Protein AF-A0A2D6MFE4-F1 (afdb_monomer)

Solvent-accessible surface area (backbone atoms only — not comparable to full-atom values): 4943 Å² total; per-residue (Å²): 134,63,74,39,65,70,48,92,63,66,46,74,39,56,34,72,41,72,51,77,46,80,38,85,75,79,74,43,77,42,83,47,77,44,70,62,74,66,93,62,24,69,59,40,47,75,69,66,36,66,45,77,47,70,53,69,41,50,57,61,60,41,53,50,50,38,64,73,67,67,62,78,79,84,72,76,86,127

Sequence (78 aa):
MNIKTFDDDAFAVDAESYFNFWCCDCNLRHLVVVEAIGNGSDVFKSNGGKIALAFSRDDAATKLSRKADKIVLYKRKQ

Secondary structure (DSSP, 8-state):
--EEESSSS-EEEESEEEEEEEETTTTEEEEEEEE--STTHHHHHHTT-EEEE--EEEHHHHHHHHHHTT----PPP-

pLDDT: mean 77.05, std 15.92, range [40.22, 96.69]

Mean predicted aligned error: 8.68 Å

Structure (mmCIF, N/CA/C/O backbone):
data_AF-A0A2D6MFE4-F1
#
_entry.id   AF-A0A2D6MFE4-F1
#
loop_
_atom_site.group_PDB
_atom_site.id
_atom_site.type_symbol
_atom_site.label_atom_id
_atom_site.label_alt_id
_atom_site.label_comp_id
_atom_site.label_asym_id
_atom_site.label_entity_id
_atom_site.label_seq_id
_atom_site.pdbx_PDB_ins_code
_atom_site.Cartn_x
_atom_site.Cartn_y
_atom_site.Cartn_z
_atom_site.occupancy
_atom_site.B_iso_or_equiv
_atom_site.auth_seq_id
_atom_site.auth_comp_id
_atom_site.auth_asym_id
_atom_site.auth_atom_id
_atom_site.pdbx_PDB_model_num
ATOM 1 N N . MET A 1 1 ? 5.612 10.146 -18.688 1.00 47.28 1 MET A N 1
ATOM 2 C CA . MET A 1 1 ? 5.562 9.389 -17.422 1.00 47.28 1 MET A CA 1
ATOM 3 C C . MET A 1 1 ? 4.538 8.288 -17.635 1.00 47.28 1 MET A C 1
ATOM 5 O O . MET A 1 1 ? 3.402 8.620 -17.940 1.00 47.28 1 MET A O 1
ATOM 9 N N . ASN A 1 2 ? 4.953 7.021 -17.674 1.00 51.56 2 ASN A N 1
ATOM 10 C CA . ASN A 1 2 ? 4.041 5.900 -17.927 1.00 51.56 2 ASN A CA 1
ATOM 11 C C . ASN A 1 2 ? 3.858 5.175 -16.593 1.00 51.56 2 ASN A C 1
ATOM 13 O O . ASN A 1 2 ? 4.637 4.283 -16.265 1.00 51.56 2 ASN A O 1
ATOM 17 N N . ILE A 1 3 ? 2.926 5.677 -15.782 1.00 53.78 3 ILE A N 1
ATOM 18 C CA . ILE A 1 3 ? 2.593 5.089 -14.485 1.00 53.78 3 ILE A CA 1
ATOM 19 C C . ILE A 1 3 ? 1.659 3.922 -14.779 1.00 53.78 3 ILE A C 1
ATOM 21 O O . ILE A 1 3 ? 0.564 4.126 -15.299 1.00 53.78 3 ILE A O 1
ATOM 25 N N . LYS A 1 4 ? 2.114 2.705 -14.489 1.00 52.28 4 LYS A N 1
ATOM 26 C CA . LYS A 1 4 ? 1.283 1.504 -14.571 1.00 52.28 4 LYS A CA 1
ATOM 27 C C . LYS A 1 4 ? 0.984 1.029 -13.156 1.00 52.28 4 LYS A C 1
ATOM 29 O O . LYS A 1 4 ? 1.870 1.068 -12.295 1.00 52.28 4 LYS A O 1
ATOM 34 N N . THR A 1 5 ? -0.252 0.612 -12.915 1.00 52.91 5 THR A N 1
ATOM 35 C CA . THR A 1 5 ? -0.609 -0.176 -11.734 1.00 52.91 5 THR A CA 1
ATOM 36 C C . THR A 1 5 ? 0.313 -1.390 -11.688 1.00 52.91 5 THR A C 1
ATOM 38 O O . THR A 1 5 ? 0.560 -2.042 -12.702 1.00 52.91 5 THR A O 1
ATOM 41 N N . PHE A 1 6 ? 0.976 -1.578 -10.550 1.00 53.75 6 PHE A N 1
ATOM 42 C CA . PHE A 1 6 ? 1.932 -2.665 -10.363 1.00 53.75 6 PHE A CA 1
ATOM 43 C C . PHE A 1 6 ? 1.205 -3.955 -9.963 1.00 53.75 6 PHE A C 1
ATOM 45 O O . PHE A 1 6 ? 1.582 -5.026 -10.427 1.00 53.75 6 PHE A O 1
ATOM 52 N N . ASP A 1 7 ? 0.130 -3.802 -9.188 1.00 58.03 7 ASP A N 1
ATOM 53 C CA . ASP A 1 7 ? -0.981 -4.741 -9.048 1.00 58.03 7 ASP A CA 1
ATOM 54 C C . ASP A 1 7 ? -2.241 -4.021 -9.544 1.00 58.03 7 ASP A C 1
ATOM 56 O O . ASP A 1 7 ? -2.469 -2.864 -9.180 1.00 58.03 7 ASP A O 1
ATOM 60 N N . ASP A 1 8 ? -3.026 -4.670 -10.406 1.00 54.88 8 ASP A N 1
ATOM 61 C CA . ASP A 1 8 ? -4.236 -4.068 -10.990 1.00 54.88 8 ASP A CA 1
ATOM 62 C C . ASP A 1 8 ? -5.369 -3.896 -9.966 1.00 54.88 8 ASP A C 1
ATOM 64 O O . ASP A 1 8 ? -6.261 -3.073 -10.174 1.00 54.88 8 ASP A O 1
ATOM 68 N N . ASP A 1 9 ? -5.282 -4.583 -8.825 1.00 65.69 9 ASP A N 1
ATOM 69 C CA . ASP A 1 9 ? -6.287 -4.534 -7.773 1.00 65.69 9 ASP A CA 1
ATOM 70 C C . ASP A 1 9 ? -5.740 -3.862 -6.511 1.00 65.69 9 ASP A C 1
ATOM 72 O O . ASP A 1 9 ? -4.780 -4.314 -5.881 1.00 65.69 9 ASP A O 1
ATOM 76 N N . ALA A 1 10 ? -6.396 -2.772 -6.107 1.00 78.00 10 ALA A N 1
ATOM 77 C CA . ALA A 1 10 ? -6.229 -2.238 -4.766 1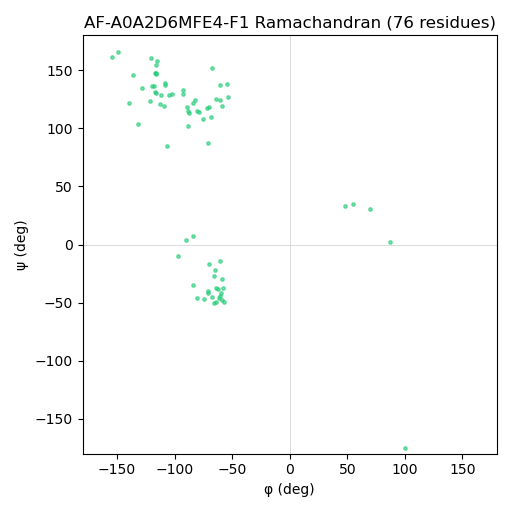.00 78.00 10 ALA A CA 1
ATOM 78 C C . ALA A 1 10 ? -6.663 -3.300 -3.747 1.00 78.00 10 ALA A C 1
ATOM 80 O O . ALA A 1 10 ? -7.712 -3.928 -3.905 1.00 78.00 10 ALA A O 1
ATOM 81 N N . PHE A 1 11 ? -5.903 -3.468 -2.669 1.00 84.31 11 PHE A N 1
ATOM 82 C CA . PHE A 1 11 ? -6.260 -4.389 -1.594 1.00 84.31 11 PHE A CA 1
ATOM 83 C C . PHE A 1 11 ? -6.493 -3.632 -0.291 1.00 84.31 11 PHE A C 1
ATOM 85 O O . PHE A 1 11 ? -5.894 -2.589 -0.026 1.00 84.31 11 PHE A O 1
ATOM 92 N N . ALA A 1 12 ? -7.413 -4.151 0.516 1.00 89.19 12 ALA A N 1
ATOM 93 C CA . ALA A 1 12 ? -7.770 -3.566 1.797 1.00 89.19 12 ALA A CA 1
ATOM 94 C C . ALA A 1 12 ? -6.941 -4.200 2.917 1.00 89.19 12 ALA A C 1
ATOM 96 O O . ALA A 1 12 ? -6.914 -5.424 3.054 1.00 89.19 12 ALA A O 1
ATOM 97 N N . VAL A 1 13 ? -6.319 -3.363 3.740 1.00 91.44 13 VAL A N 1
ATOM 98 C CA . VAL A 1 13 ? -5.628 -3.769 4.966 1.00 91.44 13 VAL A CA 1
ATOM 99 C C . VAL A 1 13 ? -6.317 -3.183 6.187 1.00 91.44 13 VAL A C 1
ATOM 101 O O . VAL A 1 13 ? -7.029 -2.180 6.091 1.00 91.44 13 VAL A O 1
ATOM 104 N N . ASP A 1 14 ? -6.103 -3.806 7.339 1.00 93.31 14 ASP A N 1
ATOM 105 C CA . ASP A 1 14 ? -6.576 -3.259 8.603 1.00 93.31 14 ASP A CA 1
ATOM 106 C C . ASP A 1 14 ? -5.820 -1.966 8.942 1.00 93.31 14 ASP A C 1
ATOM 108 O O . ASP A 1 14 ? -4.664 -1.769 8.547 1.00 93.31 14 ASP A O 1
ATOM 112 N N . ALA A 1 15 ? -6.493 -1.084 9.683 1.00 91.75 15 ALA A N 1
ATOM 113 C CA . ALA A 1 15 ? -5.980 0.221 10.097 1.00 91.75 15 ALA A CA 1
ATOM 114 C C . ALA A 1 15 ? -4.703 0.165 10.961 1.00 91.75 15 ALA A C 1
ATOM 116 O O . ALA A 1 15 ? -4.044 1.191 11.124 1.00 91.75 15 ALA A O 1
ATOM 117 N N . GLU A 1 16 ? -4.357 -1.013 11.483 1.00 91.81 16 GLU A N 1
ATOM 118 C CA . GLU A 1 16 ? -3.062 -1.345 12.079 1.00 91.81 16 GLU A CA 1
ATOM 119 C C . GLU A 1 16 ? -2.587 -2.669 11.487 1.00 91.81 16 GLU A C 1
ATOM 121 O O . GLU A 1 16 ? -3.102 -3.740 11.809 1.00 91.81 16 GLU A O 1
ATOM 126 N N . SER A 1 17 ? -1.630 -2.606 10.569 1.00 92.94 17 SER A N 1
ATOM 127 C CA . SER A 1 17 ? -1.144 -3.799 9.887 1.00 92.94 17 SER A CA 1
ATOM 128 C C . SER A 1 17 ? 0.280 -3.629 9.389 1.00 92.94 17 SER A C 1
ATOM 130 O O . SER A 1 17 ? 0.811 -2.526 9.251 1.00 92.94 17 SER A O 1
ATOM 132 N N . TYR A 1 18 ? 0.918 -4.759 9.107 1.00 92.69 18 TYR A N 1
ATOM 133 C CA . TYR A 1 18 ? 2.181 -4.781 8.398 1.00 92.69 18 TYR A CA 1
ATOM 134 C C . TYR A 1 18 ? 2.153 -5.879 7.348 1.00 92.69 18 TYR A C 1
ATOM 136 O O . TYR A 1 18 ? 1.563 -6.944 7.532 1.00 92.69 18 TYR A O 1
ATOM 144 N N . PHE A 1 19 ? 2.822 -5.627 6.236 1.00 88.00 19 PHE A N 1
ATOM 145 C CA . PHE A 1 19 ? 3.003 -6.621 5.194 1.00 88.00 19 PHE A CA 1
ATOM 146 C C . PHE A 1 19 ? 4.328 -6.390 4.492 1.00 88.00 19 PHE A C 1
ATOM 148 O O . PHE A 1 19 ? 4.984 -5.361 4.638 1.00 88.00 19 PHE A O 1
ATOM 155 N N . ASN A 1 20 ? 4.746 -7.396 3.737 1.00 84.81 20 ASN A N 1
ATOM 156 C CA . ASN A 1 20 ? 5.954 -7.295 2.950 1.00 84.81 20 ASN A CA 1
ATOM 157 C C . ASN A 1 20 ? 5.604 -7.190 1.474 1.00 84.81 20 ASN A C 1
ATOM 159 O O . ASN A 1 20 ? 4.799 -7.975 0.980 1.00 84.81 20 ASN A O 1
ATOM 163 N N . PHE A 1 21 ? 6.288 -6.298 0.772 1.00 82.44 21 PHE A N 1
ATOM 164 C CA . PHE A 1 21 ? 6.173 -6.138 -0.669 1.00 82.44 21 PHE A CA 1
ATOM 165 C C . PHE A 1 21 ? 7.526 -6.398 -1.334 1.00 82.44 21 PHE A C 1
ATOM 167 O O . PHE A 1 21 ? 8.567 -5.945 -0.852 1.00 82.44 21 PHE A O 1
ATOM 174 N N . TRP A 1 22 ? 7.526 -7.147 -2.436 1.00 75.38 22 TRP A N 1
ATOM 175 C CA . TRP A 1 22 ? 8.724 -7.334 -3.248 1.00 75.38 22 TRP A CA 1
ATOM 176 C C . TRP A 1 22 ? 8.835 -6.216 -4.279 1.00 75.38 22 TRP A C 1
ATOM 178 O O . TRP A 1 22 ? 8.050 -6.148 -5.224 1.00 75.38 22 TRP A O 1
ATOM 188 N N . CYS A 1 23 ? 9.845 -5.364 -4.133 1.00 76.00 23 CYS A N 1
ATOM 189 C CA . CYS A 1 23 ? 10.065 -4.276 -5.067 1.00 76.00 23 CYS A CA 1
ATOM 190 C C . CYS A 1 23 ? 10.964 -4.731 -6.222 1.00 76.00 23 CYS A C 1
ATOM 192 O O . CYS A 1 23 ? 12.137 -5.064 -6.041 1.00 76.00 23 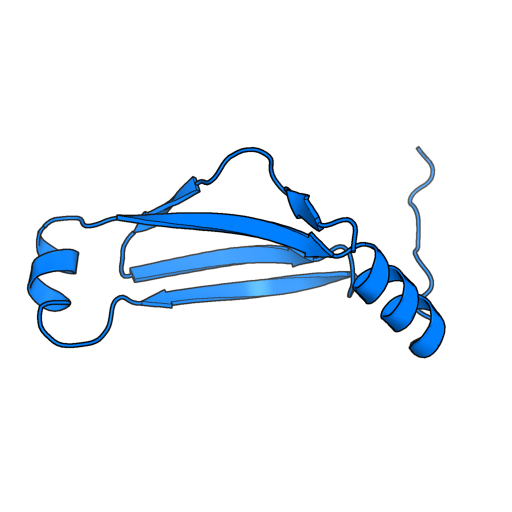CYS A O 1
ATOM 194 N N . CYS A 1 24 ? 10.425 -4.688 -7.441 1.00 70.56 24 CYS A N 1
ATOM 195 C CA . CYS A 1 24 ? 11.173 -5.011 -8.659 1.00 70.56 24 CYS A CA 1
ATOM 196 C C . CYS A 1 24 ? 12.319 -4.044 -8.952 1.00 70.56 24 CYS A C 1
ATOM 198 O O . CYS A 1 24 ? 13.211 -4.369 -9.737 1.00 70.56 24 CYS A O 1
ATOM 200 N N . ASP A 1 25 ? 12.270 -2.833 -8.407 1.00 69.12 25 ASP A N 1
ATOM 201 C CA . ASP A 1 25 ? 13.201 -1.773 -8.780 1.00 69.12 25 ASP A CA 1
ATOM 202 C C . ASP A 1 25 ? 14.530 -1.943 -8.049 1.00 69.12 25 ASP A C 1
ATOM 204 O O . ASP A 1 25 ? 15.578 -1.935 -8.694 1.00 69.12 25 ASP A O 1
ATOM 208 N N . CYS A 1 26 ? 14.476 -2.209 -6.743 1.00 71.50 26 CYS A N 1
ATOM 209 C CA . CYS A 1 26 ? 15.647 -2.442 -5.899 1.00 71.50 26 CYS A CA 1
ATOM 210 C C . CYS A 1 26 ? 15.973 -3.932 -5.678 1.00 71.50 26 CYS A C 1
ATOM 212 O O . CYS A 1 26 ? 17.036 -4.233 -5.144 1.00 71.50 26 CYS A O 1
ATOM 214 N N . ASN A 1 27 ? 15.098 -4.867 -6.081 1.00 69.94 27 ASN A N 1
ATOM 215 C CA . ASN A 1 27 ? 15.195 -6.303 -5.764 1.00 69.94 27 ASN A CA 1
ATOM 216 C C . ASN A 1 27 ? 15.294 -6.588 -4.255 1.00 69.94 27 ASN A C 1
ATOM 218 O O . ASN A 1 27 ? 15.987 -7.514 -3.831 1.00 69.94 27 ASN A O 1
ATOM 222 N N . LEU A 1 28 ? 14.612 -5.781 -3.444 1.00 72.00 28 LEU A N 1
ATOM 223 C CA . LEU A 1 28 ? 14.519 -5.971 -2.002 1.00 72.00 28 LEU A CA 1
ATOM 224 C C . LEU A 1 28 ? 13.073 -6.240 -1.593 1.00 72.00 28 LEU A C 1
ATOM 226 O O . LEU A 1 28 ? 12.112 -5.811 -2.239 1.00 72.00 28 LEU A O 1
ATOM 230 N N . ARG A 1 29 ? 12.933 -6.929 -0.461 1.00 78.75 29 ARG A N 1
ATOM 231 C CA . ARG A 1 29 ? 11.665 -7.081 0.246 1.00 78.75 29 ARG A CA 1
ATOM 232 C C . ARG A 1 29 ? 11.510 -5.907 1.209 1.00 78.75 29 ARG A C 1
ATOM 234 O O . ARG A 1 29 ? 12.307 -5.762 2.129 1.00 78.75 29 ARG A O 1
ATOM 241 N N . HIS A 1 30 ? 10.511 -5.069 0.974 1.00 81.81 30 HIS A N 1
ATOM 242 C CA . HIS A 1 30 ? 10.20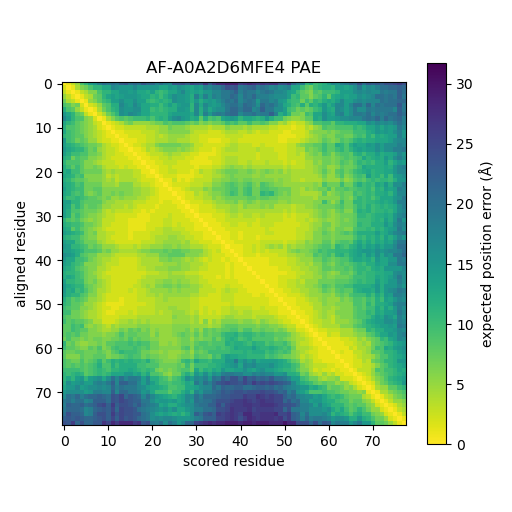2 -3.914 1.807 1.00 81.81 30 HIS A CA 1
ATOM 243 C C . HIS A 1 30 ? 9.168 -4.310 2.857 1.00 81.81 30 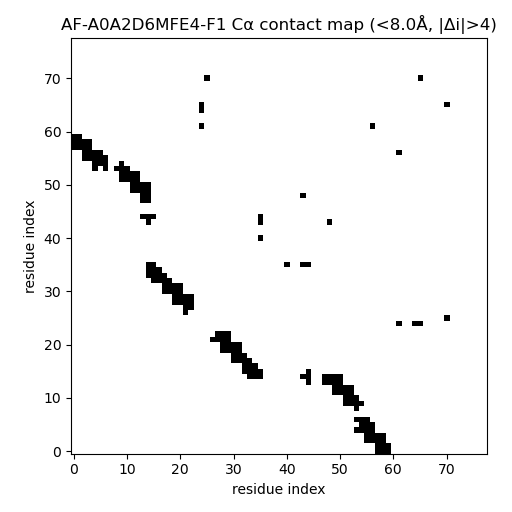HIS A C 1
ATOM 245 O O . HIS A 1 30 ? 8.160 -4.932 2.517 1.00 81.81 30 HIS A O 1
ATOM 251 N N . LEU A 1 31 ? 9.406 -3.928 4.111 1.00 89.12 31 LEU A N 1
ATOM 252 C CA . LEU A 1 31 ? 8.393 -3.963 5.159 1.00 89.12 31 LEU A CA 1
ATOM 253 C C . LEU A 1 31 ? 7.567 -2.681 5.066 1.00 89.12 31 LEU A C 1
ATOM 255 O O . LEU A 1 31 ? 8.112 -1.583 5.165 1.00 89.12 31 LEU A O 1
ATOM 259 N N . VAL A 1 32 ? 6.263 -2.832 4.877 1.00 89.69 32 VAL A N 1
ATOM 260 C CA . VAL A 1 32 ? 5.296 -1.739 4.927 1.00 89.69 32 VAL A CA 1
ATOM 261 C C . VAL A 1 32 ? 4.547 -1.854 6.245 1.00 89.69 32 VAL A C 1
ATOM 263 O O . VAL A 1 32 ? 4.041 -2.926 6.573 1.00 89.69 32 VAL A O 1
ATOM 266 N N . VAL A 1 33 ? 4.499 -0.753 6.991 1.00 93.06 33 VAL A N 1
ATOM 267 C CA . VAL A 1 33 ? 3.743 -0.624 8.240 1.00 93.06 33 VAL A CA 1
ATOM 268 C C . VAL A 1 33 ? 2.674 0.431 8.016 1.00 93.06 33 VAL A C 1
ATOM 270 O O . VAL A 1 33 ? 2.964 1.509 7.497 1.00 93.06 33 VAL A O 1
ATOM 273 N N . VAL A 1 34 ? 1.441 0.096 8.368 1.00 93.38 34 VAL A N 1
ATOM 274 C CA . VAL A 1 34 ? 0.267 0.939 8.180 1.00 93.38 34 VAL A CA 1
ATOM 275 C C . VAL A 1 34 ? -0.363 1.169 9.541 1.00 93.38 34 VAL A C 1
ATOM 277 O O . VAL A 1 34 ? -0.710 0.215 10.234 1.00 93.38 34 VAL A O 1
ATOM 280 N N . GLU A 1 35 ? -0.511 2.439 9.902 1.00 94.31 35 GLU A N 1
ATOM 281 C CA . GLU A 1 35 ? -1.141 2.863 11.146 1.00 94.31 35 GLU A CA 1
ATOM 282 C C . GLU A 1 35 ? -2.020 4.086 10.879 1.00 94.31 35 GLU A C 1
ATOM 284 O O . GLU A 1 35 ? -1.555 5.119 10.389 1.00 94.31 35 GLU A O 1
ATOM 289 N N . ALA A 1 36 ? -3.309 3.975 11.196 1.00 94.06 36 ALA A N 1
ATOM 290 C CA . ALA A 1 36 ? -4.200 5.123 11.232 1.00 94.06 36 ALA A CA 1
ATOM 291 C C . ALA A 1 36 ? -3.864 5.996 12.453 1.00 94.06 36 ALA A C 1
ATOM 293 O O . ALA A 1 36 ? -4.023 5.566 13.598 1.00 94.06 36 ALA A O 1
ATOM 294 N N . ILE A 1 37 ? -3.442 7.237 12.203 1.00 94.69 37 ILE A N 1
ATOM 295 C CA . ILE A 1 37 ? -3.063 8.220 13.230 1.00 94.69 37 ILE A CA 1
ATOM 296 C C . ILE A 1 37 ? -3.935 9.482 13.157 1.00 94.69 37 ILE A C 1
ATOM 298 O O . ILE A 1 37 ? -4.531 9.782 12.123 1.00 94.69 37 ILE A O 1
ATOM 302 N N . GLY A 1 38 ? -3.975 10.249 14.250 1.00 94.50 38 GLY A N 1
ATOM 303 C CA . GLY A 1 38 ? -4.690 11.527 14.339 1.00 94.50 38 GLY A CA 1
ATOM 304 C C . GLY A 1 38 ? -6.049 11.444 15.039 1.00 94.50 38 GLY A C 1
ATOM 305 O O . GLY A 1 38 ? -6.436 10.415 15.587 1.00 94.50 38 GLY A O 1
ATOM 306 N N . ASN A 1 39 ? -6.781 12.560 15.051 1.00 94.75 39 ASN A N 1
ATOM 307 C CA . ASN A 1 39 ? -8.065 12.643 15.749 1.00 94.75 39 ASN A CA 1
ATOM 308 C C . ASN A 1 39 ? -9.095 11.691 15.125 1.00 94.75 39 ASN A C 1
ATOM 310 O O . ASN A 1 39 ? -9.379 11.768 13.932 1.00 94.75 39 ASN A O 1
ATOM 314 N N . GLY A 1 40 ? -9.678 10.823 15.954 1.00 92.94 40 GLY A N 1
ATOM 315 C CA . GLY A 1 40 ? -10.655 9.822 15.520 1.00 92.94 40 GLY A CA 1
ATOM 316 C C . GLY A 1 40 ? -10.048 8.500 15.042 1.00 92.94 40 GLY A C 1
ATOM 317 O O . GLY A 1 40 ? -10.808 7.604 14.675 1.00 92.94 40 GLY A O 1
ATOM 318 N N . SER A 1 41 ? -8.719 8.334 15.090 1.00 94.50 41 SER A N 1
ATOM 319 C CA . SER A 1 41 ? -8.070 7.068 14.731 1.00 94.50 41 SER A CA 1
ATOM 320 C C . SER A 1 41 ? -8.538 5.907 15.608 1.00 94.50 41 SER A C 1
ATOM 322 O O . SER A 1 41 ? -8.833 4.843 15.081 1.00 94.50 41 SER A O 1
ATOM 324 N N . ASP A 1 42 ? -8.695 6.108 16.917 1.00 95.56 42 ASP A N 1
ATOM 325 C CA . ASP A 1 42 ? -9.156 5.058 17.836 1.00 95.56 42 ASP A CA 1
ATOM 326 C C . ASP A 1 42 ? -10.568 4.569 17.492 1.00 95.56 42 ASP A C 1
ATOM 328 O O . ASP A 1 42 ? -10.848 3.370 17.522 1.00 95.56 42 ASP A O 1
ATOM 332 N N . VAL A 1 43 ? -11.456 5.481 17.088 1.00 96.69 43 VAL A N 1
ATOM 333 C CA . VAL A 1 43 ? -12.822 5.144 16.656 1.00 96.69 43 VAL A CA 1
ATOM 334 C C . VAL A 1 43 ? -12.795 4.433 15.303 1.00 96.69 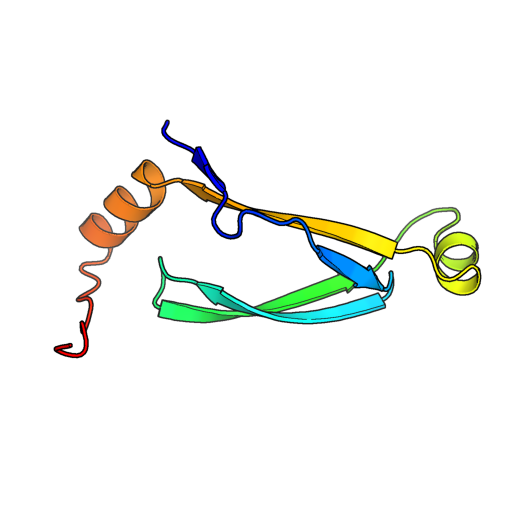43 VAL A C 1
ATOM 336 O O . VAL A 1 43 ? -13.492 3.442 15.106 1.00 96.69 43 VAL A O 1
ATOM 339 N N . PHE A 1 44 ? -11.964 4.895 14.368 1.00 95.31 44 PHE A N 1
ATOM 340 C CA . PHE A 1 44 ? -11.785 4.241 13.072 1.00 95.31 44 PHE A CA 1
ATOM 341 C C . PHE A 1 44 ? -11.248 2.810 13.224 1.00 95.31 44 PHE A C 1
ATOM 343 O O . PHE A 1 44 ? -11.798 1.880 12.635 1.00 95.31 44 PHE A O 1
ATOM 350 N N . LYS A 1 45 ? -10.224 2.625 14.066 1.00 95.00 45 LYS A N 1
ATOM 351 C CA . LYS A 1 45 ? -9.609 1.329 14.376 1.00 95.00 45 LYS A CA 1
ATOM 352 C C . LYS A 1 45 ? -10.586 0.390 15.083 1.00 95.00 45 LYS A C 1
ATOM 354 O O . LYS A 1 45 ? -10.772 -0.740 14.641 1.00 95.00 45 LYS A O 1
ATOM 359 N N . SER A 1 46 ? -11.265 0.864 16.128 1.00 95.12 46 SER A N 1
ATOM 360 C CA . SER A 1 46 ? -12.220 0.047 16.899 1.00 95.12 46 SER A CA 1
ATOM 361 C C . SER A 1 46 ? -13.459 -0.369 16.101 1.00 95.12 46 SER A C 1
ATOM 363 O O . SER A 1 46 ? -14.010 -1.437 16.354 1.00 95.12 46 SER A O 1
ATOM 365 N N . ASN A 1 47 ? -13.853 0.409 15.089 1.00 96.44 47 ASN A N 1
ATOM 366 C CA . ASN A 1 47 ? -14.932 0.050 14.165 1.00 96.44 47 ASN A CA 1
ATOM 367 C C . ASN A 1 47 ? -14.485 -0.860 13.004 1.00 96.44 47 ASN A C 1
ATOM 369 O O . ASN A 1 47 ? -15.269 -1.101 12.086 1.00 96.44 47 ASN A O 1
ATOM 373 N N . GLY A 1 48 ? -13.242 -1.357 13.005 1.00 93.69 48 GLY A N 1
ATOM 374 C CA . GLY A 1 48 ? -12.732 -2.223 11.939 1.00 93.69 48 GLY A CA 1
ATOM 375 C C . GLY A 1 48 ? -12.527 -1.493 10.610 1.00 93.69 48 GLY A C 1
ATOM 376 O O . GLY A 1 48 ? -12.695 -2.085 9.542 1.00 93.69 48 GLY A O 1
ATOM 377 N N . GLY A 1 49 ? -12.201 -0.198 10.668 1.00 94.38 49 GLY A N 1
ATOM 378 C CA . GLY A 1 49 ? -11.859 0.600 9.499 1.00 94.38 49 GLY A CA 1
ATOM 379 C C . GLY A 1 49 ? -10.732 -0.042 8.691 1.00 94.38 49 GLY A C 1
ATOM 380 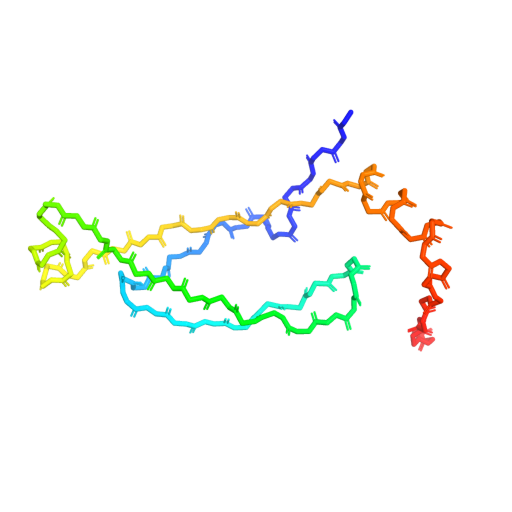O O . GLY A 1 49 ? -9.756 -0.554 9.244 1.00 94.38 49 GLY A O 1
ATOM 381 N N . LYS A 1 50 ? -10.872 -0.010 7.364 1.00 94.25 50 LYS A N 1
ATOM 382 C CA . LYS A 1 50 ? -9.889 -0.565 6.431 1.00 94.25 50 LYS A CA 1
ATOM 383 C C . LYS A 1 50 ? -9.303 0.514 5.544 1.00 94.25 50 LYS A C 1
ATOM 385 O O . LYS A 1 50 ? -9.983 1.471 5.176 1.00 94.25 50 LYS A O 1
ATOM 390 N N . ILE A 1 51 ? -8.044 0.326 5.180 1.00 92.19 51 ILE A N 1
ATOM 391 C CA . ILE A 1 51 ? -7.303 1.210 4.290 1.00 92.19 51 ILE A CA 1
ATOM 392 C C . ILE A 1 51 ? -7.104 0.464 2.975 1.00 92.19 51 ILE A C 1
ATOM 394 O O . ILE A 1 51 ? -6.506 -0.609 2.950 1.00 92.19 51 ILE A O 1
ATOM 398 N N . ALA A 1 52 ? -7.627 1.020 1.884 1.00 90.31 52 ALA A N 1
ATOM 399 C CA . ALA A 1 52 ? -7.365 0.509 0.546 1.00 90.31 52 ALA A CA 1
ATOM 400 C C . ALA A 1 52 ? -6.021 1.054 0.053 1.00 90.31 52 ALA A C 1
ATOM 402 O O . ALA A 1 52 ? -5.813 2.268 0.018 1.00 90.31 52 ALA A O 1
ATOM 403 N N . LEU A 1 53 ? -5.118 0.157 -0.325 1.00 86.19 53 LEU A N 1
ATOM 404 C CA . LEU A 1 53 ? -3.803 0.486 -0.856 1.00 86.19 53 LEU A CA 1
ATOM 405 C C . LEU A 1 53 ? -3.690 -0.033 -2.284 1.00 86.19 53 LEU A C 1
ATOM 407 O O . LEU A 1 53 ? -4.073 -1.163 -2.578 1.00 86.19 53 LEU A O 1
ATOM 411 N N . ALA A 1 54 ? -3.133 0.796 -3.160 1.00 82.88 54 ALA A N 1
ATOM 412 C CA . ALA A 1 54 ? -2.771 0.424 -4.517 1.00 82.88 54 ALA A CA 1
ATOM 413 C C . ALA A 1 54 ? -1.318 0.822 -4.757 1.00 82.88 54 ALA A C 1
ATOM 415 O O . ALA A 1 54 ? -0.904 1.935 -4.422 1.00 82.88 54 ALA A O 1
ATOM 416 N N . PHE A 1 55 ? -0.547 -0.085 -5.348 1.00 78.00 55 PHE A N 1
ATOM 417 C CA . PHE A 1 55 ? 0.833 0.187 -5.712 1.00 78.00 55 PHE A CA 1
ATOM 418 C C . PHE A 1 55 ? 0.932 0.460 -7.204 1.00 78.00 55 PHE A C 1
ATOM 420 O O . PHE A 1 55 ? 0.473 -0.317 -8.038 1.00 78.00 55 PHE A O 1
ATOM 427 N N . SER A 1 56 ? 1.580 1.566 -7.546 1.00 74.56 56 SER A N 1
ATOM 428 C CA . SER A 1 56 ? 1.914 1.916 -8.921 1.00 74.56 56 SER A CA 1
ATOM 429 C C . SER A 1 56 ? 3.422 1.957 -9.095 1.00 74.56 56 SER A C 1
ATOM 431 O O . SER A 1 56 ? 4.141 2.385 -8.191 1.00 74.56 56 SER A O 1
ATOM 433 N N . ARG A 1 57 ? 3.899 1.579 -10.279 1.00 74.44 57 ARG A N 1
ATOM 434 C CA . ARG A 1 57 ? 5.314 1.652 -10.639 1.00 74.44 57 ARG A CA 1
ATOM 435 C C . ARG A 1 57 ? 5.527 2.703 -11.720 1.00 74.44 57 ARG A C 1
ATOM 437 O O . ARG A 1 57 ? 4.874 2.676 -12.763 1.00 74.44 57 ARG A O 1
ATOM 444 N N . ASP A 1 58 ? 6.475 3.608 -11.484 1.00 74.19 58 ASP A N 1
ATOM 445 C CA . ASP A 1 58 ? 6.960 4.532 -12.509 1.00 74.19 58 ASP A CA 1
ATOM 446 C C . ASP A 1 58 ? 8.121 3.892 -13.277 1.00 74.19 58 ASP A C 1
ATOM 448 O O . ASP A 1 58 ? 9.27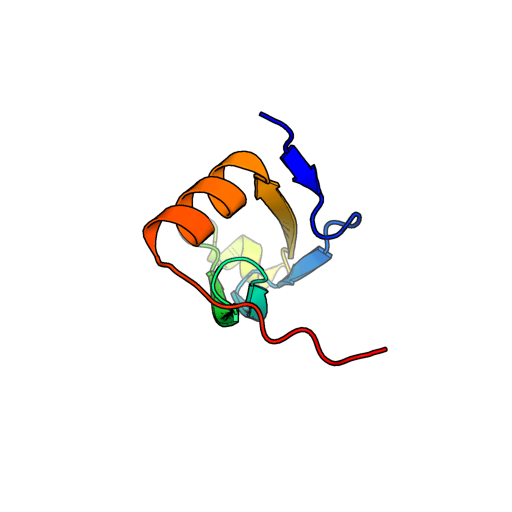1 3.875 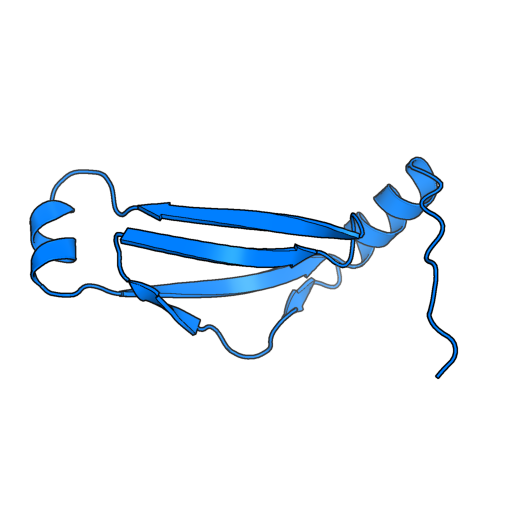-12.835 1.00 74.19 58 ASP A O 1
ATOM 452 N N . ASP A 1 59 ? 7.819 3.398 -14.477 1.00 73.56 59 ASP A N 1
ATOM 453 C CA . ASP A 1 59 ? 8.803 2.759 -15.348 1.00 73.56 59 ASP A CA 1
ATOM 454 C C . ASP A 1 59 ? 9.986 3.667 -15.723 1.00 73.56 59 ASP A C 1
ATOM 456 O O . ASP A 1 59 ? 11.081 3.161 -15.991 1.00 73.56 59 ASP A O 1
ATOM 460 N N . ALA A 1 60 ? 9.790 4.988 -15.794 1.00 75.00 60 ALA A N 1
ATOM 461 C CA . ALA A 1 60 ? 10.858 5.918 -16.148 1.00 75.00 60 ALA A CA 1
ATOM 462 C C . ALA A 1 60 ? 11.838 6.083 -14.983 1.00 75.00 60 ALA A C 1
ATOM 464 O O . ALA A 1 60 ? 13.050 5.945 -15.182 1.00 75.00 60 ALA A O 1
ATOM 465 N N . ALA A 1 61 ? 11.313 6.291 -13.772 1.00 69.75 61 ALA A N 1
ATOM 466 C CA . ALA A 1 61 ? 12.110 6.368 -12.553 1.00 69.75 61 ALA A CA 1
ATOM 467 C C . ALA A 1 61 ? 12.873 5.059 -12.299 1.00 69.75 61 ALA A C 1
ATOM 469 O O . ALA A 1 61 ? 14.085 5.095 -12.068 1.00 69.75 61 ALA A O 1
ATOM 470 N N . THR A 1 62 ? 12.221 3.898 -12.470 1.00 72.44 62 THR A N 1
ATOM 471 C CA . THR A 1 62 ? 12.900 2.599 -12.353 1.00 72.44 62 THR A CA 1
ATOM 472 C C . THR A 1 62 ? 14.087 2.491 -13.311 1.00 72.44 62 THR A C 1
ATOM 474 O O . THR A 1 62 ? 15.173 2.057 -12.927 1.00 72.44 62 THR A O 1
ATOM 477 N N . LYS A 1 63 ? 13.884 2.817 -14.596 1.00 73.88 63 LYS A N 1
ATOM 478 C CA . LYS A 1 63 ? 14.927 2.665 -15.623 1.00 73.88 63 LYS A CA 1
ATOM 479 C C . LYS A 1 63 ? 16.118 3.577 -15.345 1.00 73.88 63 LYS A C 1
ATOM 481 O O . LYS A 1 63 ? 17.254 3.162 -15.571 1.00 73.88 63 LYS A O 1
ATOM 486 N N . LEU A 1 64 ? 15.860 4.790 -14.857 1.00 73.56 64 LEU A N 1
ATOM 487 C CA . LEU A 1 64 ? 16.899 5.743 -14.476 1.00 73.56 64 LEU A CA 1
ATOM 488 C C . LEU A 1 64 ? 17.711 5.247 -13.277 1.00 73.56 64 LEU A C 1
ATOM 490 O O . LEU A 1 64 ? 18.933 5.178 -13.394 1.00 73.56 64 LEU A O 1
ATOM 494 N N . SER A 1 65 ? 17.058 4.828 -12.185 1.00 69.12 65 SER A N 1
ATOM 495 C CA . SER A 1 65 ? 17.758 4.276 -11.012 1.00 69.12 65 SER A CA 1
ATOM 496 C C . SER A 1 65 ? 18.586 3.047 -11.388 1.00 69.12 65 SER A C 1
ATOM 498 O O . SER A 1 65 ? 19.786 3.017 -11.141 1.00 69.12 65 SER A O 1
ATOM 500 N N . ARG A 1 66 ? 18.024 2.089 -12.136 1.00 71.50 66 ARG A N 1
ATOM 501 C CA . ARG A 1 66 ? 18.780 0.903 -12.582 1.00 71.50 66 ARG A CA 1
ATOM 502 C C . ARG A 1 66 ? 20.026 1.247 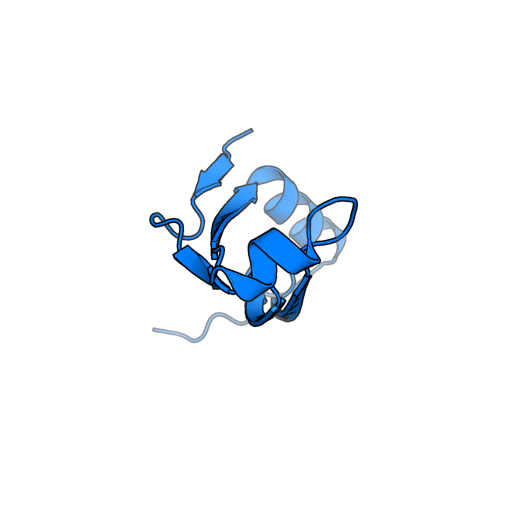-13.402 1.00 71.50 66 ARG A C 1
ATOM 504 O O . ARG A 1 66 ? 21.041 0.563 -13.282 1.00 71.50 66 ARG A O 1
ATOM 511 N N . LYS A 1 67 ? 19.954 2.283 -14.247 1.00 71.88 67 LYS A N 1
ATOM 512 C CA . LYS A 1 67 ? 21.097 2.752 -15.045 1.00 71.88 67 LYS A CA 1
ATOM 513 C C . LYS A 1 67 ? 22.151 3.441 -14.174 1.00 71.88 67 LYS A C 1
ATOM 515 O O . LYS A 1 67 ? 23.337 3.237 -14.419 1.00 71.88 67 LYS A O 1
ATOM 520 N N . ALA A 1 68 ? 21.729 4.241 -13.194 1.00 70.81 68 ALA A N 1
ATOM 521 C CA . ALA A 1 68 ? 22.623 4.931 -12.267 1.00 70.81 68 ALA A CA 1
ATOM 522 C C . ALA A 1 68 ? 23.352 3.944 -11.338 1.00 70.81 68 ALA A C 1
ATOM 524 O O . ALA A 1 68 ? 24.573 3.996 -11.215 1.00 70.81 68 ALA A O 1
ATOM 525 N N . ASP A 1 69 ? 22.615 2.986 -10.780 1.00 65.62 69 ASP A N 1
ATOM 526 C CA . ASP A 1 69 ? 23.084 2.112 -9.702 1.00 65.62 69 ASP A CA 1
ATOM 527 C C . ASP A 1 69 ? 23.757 0.820 -10.209 1.00 65.62 69 ASP A C 1
ATOM 529 O O . ASP A 1 69 ? 24.131 -0.047 -9.421 1.00 65.62 69 ASP A O 1
ATOM 533 N N . LYS A 1 70 ? 23.913 0.663 -11.536 1.00 66.56 70 LYS A N 1
ATOM 534 C CA . LYS A 1 70 ? 24.456 -0.543 -12.201 1.00 66.56 70 LYS A CA 1
ATOM 535 C C . LYS A 1 70 ? 23.828 -1.850 -11.690 1.00 66.56 70 LYS A C 1
ATOM 537 O O . LYS A 1 70 ? 24.493 -2.886 -11.636 1.00 66.56 70 LYS A O 1
ATOM 542 N N . ILE A 1 71 ? 22.549 -1.816 -11.318 1.00 63.31 71 ILE A N 1
ATOM 543 C CA . ILE A 1 71 ? 21.866 -2.970 -10.729 1.00 63.31 71 ILE A CA 1
ATOM 544 C C . ILE A 1 71 ? 21.721 -4.054 -11.803 1.00 63.31 71 ILE A C 1
ATOM 546 O O . ILE A 1 71 ? 20.949 -3.918 -12.756 1.00 63.31 71 ILE A O 1
ATOM 550 N N . VAL A 1 72 ? 22.473 -5.146 -11.650 1.00 57.16 72 VAL A N 1
ATOM 551 C CA . VAL A 1 72 ? 22.396 -6.321 -12.524 1.00 57.16 72 VAL A CA 1
ATOM 552 C C . VAL A 1 72 ? 21.176 -7.147 -12.123 1.00 57.16 72 VAL A C 1
ATOM 554 O O . VAL A 1 72 ? 21.116 -7.709 -11.032 1.00 57.16 72 VAL A O 1
ATOM 557 N N . LEU A 1 73 ? 20.188 -7.234 -13.013 1.00 57.41 73 LEU A N 1
ATOM 558 C CA . LEU A 1 73 ? 19.050 -8.133 -12.833 1.00 57.41 73 LEU A CA 1
ATOM 559 C C . LEU A 1 73 ? 19.487 -9.571 -13.119 1.00 57.41 73 LEU A C 1
ATOM 561 O O . LEU A 1 73 ? 19.652 -9.958 -14.277 1.00 57.41 73 LEU A O 1
ATOM 565 N N . TYR A 1 74 ? 19.601 -10.387 -12.073 1.00 50.12 74 TYR A N 1
ATOM 566 C CA . TYR A 1 74 ? 19.640 -11.838 -12.226 1.00 50.12 74 TYR A CA 1
ATOM 567 C C . TYR A 1 74 ? 18.245 -12.326 -12.628 1.00 50.12 74 TYR A C 1
ATOM 569 O O . TYR A 1 74 ? 17.413 -12.669 -11.790 1.00 50.12 74 TYR A O 1
ATOM 577 N N . LYS A 1 75 ? 17.957 -12.338 -13.933 1.00 50.78 75 LYS A N 1
ATOM 578 C CA . LYS A 1 75 ? 16.794 -13.063 -14.447 1.00 50.78 75 LYS A CA 1
ATOM 579 C C . LYS A 1 75 ? 17.069 -14.556 -14.320 1.00 50.78 75 LYS A C 1
ATOM 581 O O . LYS A 1 75 ? 17.990 -15.078 -14.946 1.00 50.78 75 LYS A O 1
ATOM 586 N N . ARG A 1 76 ? 16.245 -15.253 -13.538 1.00 40.81 76 ARG A N 1
ATOM 587 C CA . ARG A 1 76 ? 16.169 -16.714 -13.602 1.00 40.81 76 ARG A CA 1
ATOM 588 C C . ARG A 1 76 ? 15.722 -17.070 -15.026 1.00 40.81 76 ARG A C 1
ATOM 590 O O . ARG A 1 76 ? 14.723 -16.520 -15.486 1.00 40.81 76 ARG A O 1
ATOM 597 N N . LYS A 1 77 ? 16.483 -17.905 -15.743 1.00 46.25 77 LYS A N 1
ATOM 598 C CA . LYS A 1 77 ? 16.044 -18.428 -17.048 1.00 46.25 77 LYS A CA 1
ATOM 599 C C . LYS A 1 77 ? 14.725 -19.175 -16.822 1.00 46.25 77 LYS A C 1
ATOM 601 O O . LYS A 1 77 ? 14.704 -20.095 -16.005 1.00 46.25 77 LYS A O 1
ATOM 606 N N . GLN A 1 78 ? 13.660 -18.706 -17.470 1.00 40.22 78 GLN A N 1
ATOM 607 C CA . GLN A 1 78 ? 12.430 -19.471 -17.670 1.00 40.22 78 GLN A CA 1
ATOM 608 C C . GLN A 1 78 ? 12.638 -20.431 -18.834 1.00 40.22 78 GLN A C 1
ATOM 610 O O . GLN A 1 78 ? 13.352 -20.027 -19.785 1.00 40.22 78 GLN A O 1
#

Radius of gyration: 16.57 Å; Cα contacts (8 Å, |Δi|>4): 94; chains: 1; bounding box: 39×32×36 Å

Foldseek 3Di:
DDKDFPDPDWDKDWQFDWDWDQDPLQRDIDIDTHHDDDPCSVVCNVVRHIDTDTDIDDPVVSVVSCVVVVDDDPDDDD